Protein AF-A0A7W1TCW6-F1 (afdb_monomer_lite)

pLDDT: mean 85.07, std 11.0, range [53.88, 96.06]

Structure (mmCIF, N/CA/C/O backbone):
data_AF-A0A7W1TCW6-F1
#
_entry.id   AF-A0A7W1TCW6-F1
#
loop_
_atom_site.group_PDB
_atom_site.id
_atom_site.type_symbol
_atom_site.label_atom_id
_atom_site.label_alt_id
_atom_site.label_comp_id
_atom_site.label_asym_id
_atom_site.label_entity_id
_atom_site.label_seq_id
_atom_site.pdbx_PDB_ins_code
_atom_site.Cartn_x
_atom_site.Cartn_y
_atom_site.Cartn_z
_atom_site.occupancy
_atom_site.B_iso_or_equiv
_atom_site.auth_seq_id
_atom_site.auth_comp_id
_atom_site.auth_asym_id
_atom_site.auth_atom_id
_atom_site.pdbx_PDB_model_num
ATOM 1 N N . GLU A 1 1 ? -2.353 -19.122 3.021 1.00 65.94 1 GLU A N 1
ATOM 2 C CA . GLU A 1 1 ? -1.438 -18.056 3.470 1.00 65.94 1 GLU A CA 1
ATOM 3 C C . GLU A 1 1 ? -1.265 -17.047 2.342 1.00 65.94 1 GLU A C 1
ATOM 5 O O . GLU A 1 1 ? -1.315 -17.452 1.185 1.00 65.94 1 GLU A O 1
ATOM 10 N N . SER A 1 2 ? -1.123 -15.761 2.660 1.00 76.12 2 SER A N 1
ATOM 11 C CA . SER A 1 2 ? -1.055 -14.649 1.692 1.00 76.12 2 SER A CA 1
ATOM 12 C C . SER A 1 2 ? 0.275 -14.556 0.922 1.00 76.12 2 SER A C 1
ATOM 14 O O . SER A 1 2 ? 0.346 -13.883 -0.102 1.00 76.12 2 SER A O 1
ATOM 16 N N . GLY A 1 3 ? 1.345 -15.204 1.405 1.00 85.44 3 GLY A N 1
ATOM 17 C CA . GLY A 1 3 ? 2.707 -15.076 0.855 1.00 85.44 3 GLY A CA 1
ATOM 18 C C . GLY A 1 3 ? 3.413 -13.755 1.205 1.00 85.44 3 GLY A C 1
ATOM 19 O O . GLY A 1 3 ? 4.548 -13.525 0.779 1.00 85.44 3 GLY A O 1
ATOM 20 N N . LEU A 1 4 ? 2.751 -12.909 1.990 1.00 89.56 4 LEU A N 1
ATOM 21 C CA . LEU A 1 4 ? 3.235 -11.624 2.472 1.00 89.56 4 LEU A CA 1
ATOM 22 C C . LEU A 1 4 ? 3.775 -11.756 3.912 1.00 89.56 4 LEU A C 1
ATOM 24 O O . LEU A 1 4 ? 3.482 -12.705 4.647 1.00 89.56 4 LEU A O 1
ATOM 28 N N . GLU A 1 5 ? 4.585 -10.794 4.320 1.00 90.69 5 GLU A N 1
ATOM 29 C CA . GLU A 1 5 ? 4.943 -10.518 5.708 1.00 90.69 5 GLU A CA 1
ATOM 30 C C . GLU A 1 5 ? 4.643 -9.055 6.018 1.00 90.69 5 GLU A C 1
ATOM 32 O O . GLU A 1 5 ? 4.761 -8.209 5.136 1.00 90.69 5 GLU A O 1
ATOM 37 N N . GLY A 1 6 ? 4.197 -8.775 7.241 1.00 88.50 6 GLY A N 1
ATOM 38 C CA . GLY A 1 6 ? 3.844 -7.430 7.668 1.00 88.50 6 GLY A CA 1
ATOM 39 C C . GLY A 1 6 ? 4.863 -6.859 8.647 1.00 88.50 6 GLY A C 1
ATOM 40 O O . GLY A 1 6 ? 5.386 -7.577 9.503 1.00 88.50 6 GLY A O 1
ATOM 41 N N . HIS A 1 7 ? 5.093 -5.557 8.557 1.00 87.00 7 HIS A N 1
ATOM 42 C CA . HIS A 1 7 ? 5.941 -4.780 9.451 1.00 87.00 7 HIS A CA 1
ATOM 43 C C . HIS A 1 7 ? 5.200 -3.525 9.873 1.00 87.00 7 HIS A C 1
ATOM 45 O O . HIS A 1 7 ? 4.423 -2.966 9.109 1.00 87.00 7 HIS A O 1
ATOM 51 N N . GLY A 1 8 ? 5.460 -3.031 11.066 1.00 79.75 8 GLY A N 1
ATOM 52 C CA . GLY A 1 8 ? 5.124 -1.660 11.385 1.00 79.75 8 GLY A CA 1
ATOM 53 C C . GLY A 1 8 ? 6.234 -1.000 12.163 1.00 79.75 8 GLY A C 1
ATOM 54 O O . GLY A 1 8 ? 7.353 -1.502 12.239 1.00 79.75 8 GLY A O 1
ATOM 55 N N . TYR A 1 9 ? 5.912 0.156 12.729 1.00 74.69 9 TYR A N 1
ATOM 56 C CA . TYR A 1 9 ? 6.916 1.028 13.325 1.00 74.69 9 TYR A CA 1
ATOM 57 C C . TYR A 1 9 ? 7.766 0.369 14.424 1.00 74.69 9 TYR A C 1
ATOM 59 O O . TYR A 1 9 ? 8.945 0.698 14.549 1.00 74.69 9 TYR A O 1
ATOM 67 N N . HIS A 1 10 ? 7.190 -0.552 15.202 1.00 68.12 10 HIS A N 1
ATOM 68 C CA . HIS A 1 10 ? 7.895 -1.204 16.304 1.00 68.12 10 HIS A CA 1
ATOM 69 C C . HIS A 1 10 ? 8.340 -2.634 15.997 1.00 68.12 10 HIS A C 1
ATOM 71 O O . HIS A 1 10 ? 9.452 -2.985 16.372 1.00 68.12 10 HIS A O 1
ATOM 77 N N . ASP A 1 11 ? 7.523 -3.434 15.307 1.00 75.56 11 ASP A N 1
ATOM 78 C CA . ASP A 1 11 ? 7.759 -4.871 15.142 1.00 75.56 11 ASP A CA 1
ATOM 79 C C . ASP A 1 11 ? 7.057 -5.435 13.893 1.00 75.56 11 ASP A C 1
ATOM 81 O O . ASP A 1 11 ? 6.443 -4.715 13.103 1.00 75.56 11 ASP A O 1
ATOM 85 N N . LYS A 1 12 ? 7.151 -6.757 13.697 1.00 80.31 12 LYS A N 1
ATOM 86 C CA . LYS A 1 12 ? 6.344 -7.475 12.702 1.00 80.31 12 LYS A CA 1
ATOM 87 C C . LYS A 1 12 ? 4.857 -7.369 13.036 1.00 80.31 12 LYS A C 1
ATOM 89 O O . LYS A 1 12 ? 4.457 -7.574 14.180 1.00 80.31 12 LYS A O 1
ATOM 94 N N . LEU A 1 13 ? 4.035 -7.145 12.016 1.00 77.94 13 LEU A N 1
ATOM 95 C CA . LEU A 1 13 ? 2.586 -7.143 12.174 1.00 77.94 13 LEU A CA 1
ATOM 96 C C . LEU A 1 13 ? 2.070 -8.575 12.339 1.00 77.94 13 LEU A C 1
ATOM 98 O O . LEU A 1 13 ? 2.351 -9.424 11.488 1.00 77.94 13 LEU A O 1
ATOM 102 N N . PRO A 1 14 ? 1.291 -8.854 13.396 1.00 64.19 14 PRO A N 1
ATOM 103 C CA . PRO A 1 14 ? 0.768 -10.192 13.643 1.00 64.19 14 PRO A CA 1
ATOM 104 C C . PRO A 1 14 ? -0.433 -10.551 12.753 1.00 64.19 14 PRO A C 1
ATOM 106 O O . PRO A 1 14 ? -0.712 -11.732 12.580 1.00 64.19 14 PRO A O 1
ATOM 109 N N . GLY A 1 15 ? -1.152 -9.562 12.210 1.00 65.19 15 GLY A N 1
ATOM 110 C CA . GLY A 1 15 ? -2.439 -9.751 11.533 1.00 65.19 15 GLY A CA 1
ATOM 111 C C . GLY A 1 15 ? -2.349 -9.605 10.022 1.00 65.19 15 GLY A C 1
ATOM 112 O O . GLY A 1 15 ? -2.840 -8.615 9.484 1.00 65.19 15 GLY A O 1
ATOM 113 N N . LEU A 1 16 ? -1.712 -10.566 9.348 1.00 83.50 16 LEU A N 1
ATOM 114 C CA . LEU A 1 16 ? -1.655 -10.574 7.890 1.00 83.50 16 LEU A CA 1
ATOM 115 C C . LEU A 1 16 ? -2.152 -11.895 7.316 1.00 83.50 16 LEU A C 1
ATOM 117 O O . LEU A 1 16 ? -1.394 -12.846 7.127 1.00 83.50 16 LEU A O 1
ATOM 121 N N . ASP A 1 17 ? -3.443 -11.916 7.005 1.00 86.56 17 ASP A N 1
ATOM 122 C CA . ASP A 1 17 ? -4.166 -13.109 6.588 1.00 86.56 17 ASP A CA 1
ATOM 123 C C . ASP A 1 17 ? -5.122 -12.825 5.433 1.00 86.56 17 ASP A C 1
ATOM 125 O O . ASP A 1 17 ? -5.430 -11.687 5.096 1.00 86.56 17 ASP A O 1
ATOM 129 N N . LEU A 1 18 ? -5.587 -13.899 4.796 1.00 88.00 18 LEU A N 1
ATOM 130 C CA . LEU A 1 18 ? -6.675 -13.821 3.828 1.00 88.00 18 LEU A CA 1
ATOM 131 C C . LEU A 1 18 ? -7.999 -14.089 4.547 1.00 88.00 18 LEU A C 1
ATOM 133 O O . LEU A 1 18 ? -8.255 -15.226 4.957 1.00 88.00 18 LEU A O 1
ATOM 137 N N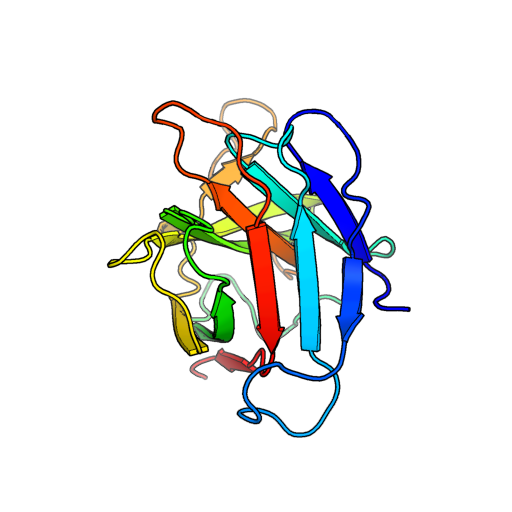 . VAL A 1 19 ? -8.836 -13.062 4.666 1.00 89.94 19 VAL A N 1
ATOM 138 C CA . VAL A 1 19 ? -10.115 -13.085 5.393 1.00 89.94 19 VAL A CA 1
ATOM 139 C C . VAL A 1 19 ? -11.299 -12.974 4.442 1.00 89.94 19 VAL A C 1
ATOM 141 O O . VAL A 1 19 ? -11.148 -12.587 3.288 1.00 89.94 19 VAL A O 1
ATOM 144 N N . VAL A 1 20 ? -12.501 -13.311 4.911 1.00 89.06 20 VAL A N 1
ATOM 145 C CA . VAL A 1 20 ? -13.727 -12.988 4.167 1.00 89.06 20 VAL A CA 1
ATOM 146 C C . VAL A 1 20 ? -13.920 -11.475 4.198 1.00 89.06 20 VAL A C 1
ATOM 148 O O . VAL A 1 20 ? -13.853 -10.874 5.270 1.00 89.06 20 VAL A O 1
ATOM 151 N N . ALA A 1 21 ? -14.159 -10.876 3.033 1.00 88.12 21 ALA A N 1
ATOM 152 C CA . ALA A 1 21 ? -14.373 -9.443 2.902 1.00 88.12 21 ALA A CA 1
ATOM 153 C C . ALA A 1 21 ? -15.508 -8.959 3.837 1.00 88.12 21 ALA A C 1
ATOM 155 O O . ALA A 1 21 ? -16.618 -9.506 3.791 1.00 88.12 21 ALA A O 1
ATOM 156 N N . PRO A 1 22 ? -15.262 -7.956 4.701 1.00 86.50 22 PRO A N 1
ATOM 157 C CA . PRO A 1 22 ? -16.278 -7.440 5.612 1.00 86.50 22 PRO A CA 1
ATOM 158 C C . PRO A 1 22 ? -17.421 -6.749 4.863 1.00 86.50 22 PRO A C 1
ATOM 160 O O . PRO A 1 22 ? -17.268 -6.279 3.736 1.00 86.50 22 PRO A O 1
ATOM 163 N N . ASP A 1 23 ? -18.581 -6.656 5.517 1.00 82.88 23 ASP A N 1
ATOM 164 C CA . ASP A 1 23 ? -19.753 -5.910 5.037 1.00 82.88 23 ASP A CA 1
ATOM 165 C C . ASP A 1 23 ? -20.239 -6.321 3.618 1.00 82.88 23 ASP A C 1
ATOM 167 O O . ASP A 1 23 ? -20.889 -5.541 2.926 1.00 82.88 23 ASP A O 1
ATOM 171 N N . ALA A 1 24 ? -19.957 -7.568 3.206 1.00 69.50 24 ALA A N 1
ATOM 172 C CA . ALA A 1 24 ? -20.467 -8.246 2.004 1.00 69.50 24 ALA A CA 1
ATOM 173 C C . ALA A 1 24 ? -20.153 -7.591 0.638 1.00 69.50 24 ALA A C 1
ATOM 175 O O . ALA A 1 24 ? -20.834 -7.891 -0.342 1.00 69.50 24 ALA A O 1
ATOM 176 N N . ALA A 1 25 ? -19.138 -6.724 0.545 1.00 62.94 25 ALA A N 1
ATOM 177 C CA . ALA A 1 25 ? -18.851 -6.000 -0.700 1.00 62.94 25 ALA A CA 1
ATOM 178 C C . ALA A 1 25 ? -18.058 -6.798 -1.748 1.00 62.94 25 ALA A C 1
ATOM 180 O O . ALA A 1 25 ? -18.152 -6.471 -2.926 1.00 62.94 25 ALA A O 1
ATOM 181 N N . ALA A 1 26 ? -17.332 -7.850 -1.353 1.00 61.56 26 ALA A N 1
ATOM 182 C CA . ALA A 1 26 ? -16.544 -8.659 -2.281 1.00 61.56 26 ALA A CA 1
ATOM 183 C C . ALA A 1 26 ? -16.809 -10.160 -2.100 1.00 61.56 26 ALA A C 1
ATOM 185 O O . ALA A 1 26 ? -16.970 -10.669 -0.985 1.00 61.56 26 ALA A O 1
ATOM 186 N N . SER A 1 27 ? -16.880 -10.886 -3.217 1.00 61.81 27 SER A N 1
ATOM 187 C CA . SER A 1 27 ? -16.971 -12.345 -3.221 1.00 61.81 27 SER A CA 1
ATOM 188 C C . SER A 1 27 ? -15.566 -12.937 -3.234 1.00 61.81 27 SER A C 1
ATOM 190 O O . SER A 1 27 ? -14.914 -12.947 -4.273 1.00 61.81 27 SER A O 1
ATOM 192 N N . GLY A 1 28 ? -15.097 -13.469 -2.108 1.00 76.44 28 GLY A N 1
ATOM 193 C CA . GLY A 1 28 ? -13.792 -14.123 -2.064 1.00 76.44 28 GLY A CA 1
ATOM 194 C C . GLY A 1 28 ? -13.060 -13.924 -0.750 1.00 76.44 28 GLY A C 1
ATOM 195 O O . GLY A 1 28 ? -13.674 -13.850 0.318 1.00 76.44 28 GLY A O 1
ATOM 196 N N . LYS A 1 29 ? -11.729 -13.905 -0.845 1.00 86.44 29 LYS A N 1
ATOM 197 C CA . LYS A 1 29 ? -10.849 -13.597 0.276 1.00 86.44 29 LYS A CA 1
ATOM 198 C C . LYS A 1 29 ? -10.094 -12.311 -0.013 1.00 86.44 29 LYS A C 1
ATOM 200 O O . LYS A 1 29 ? -9.433 -12.234 -1.041 1.00 86.44 29 LYS A O 1
ATOM 205 N N . ALA A 1 30 ? -10.124 -11.399 0.941 1.00 91.12 30 ALA A N 1
ATOM 206 C CA . ALA A 1 30 ? -9.401 -10.144 0.913 1.00 91.12 30 ALA A CA 1
ATOM 207 C C . ALA A 1 30 ? -8.195 -10.208 1.858 1.00 91.12 30 ALA A C 1
ATOM 209 O O . ALA A 1 30 ? -8.157 -11.017 2.791 1.00 91.12 30 ALA A O 1
ATOM 210 N N . LEU A 1 31 ? -7.200 -9.362 1.614 1.00 92.44 31 LEU A N 1
ATOM 211 C CA . LEU A 1 31 ? -6.038 -9.237 2.481 1.00 92.44 31 LEU A CA 1
ATOM 212 C C . LEU A 1 31 ? -6.410 -8.424 3.721 1.00 92.44 31 LEU A C 1
ATOM 214 O O . LEU A 1 31 ? -6.666 -7.231 3.600 1.00 92.44 31 LEU A O 1
ATOM 218 N N . ASP A 1 32 ? -6.400 -9.050 4.895 1.00 91.44 32 ASP A N 1
ATOM 219 C CA . ASP A 1 32 ? -6.446 -8.348 6.175 1.00 91.44 32 ASP A CA 1
ATOM 220 C C . ASP A 1 32 ? -5.064 -7.801 6.514 1.00 91.44 32 ASP A C 1
ATOM 222 O O . ASP A 1 32 ? -4.049 -8.499 6.434 1.00 91.44 32 ASP A O 1
ATOM 226 N N . PHE A 1 33 ? -5.060 -6.531 6.873 1.00 87.69 33 PHE A N 1
ATOM 227 C CA . PHE A 1 33 ? -3.900 -5.737 7.183 1.00 87.69 33 PHE A CA 1
ATOM 228 C C . PHE A 1 33 ? -4.149 -4.961 8.483 1.00 87.69 33 PHE A C 1
ATOM 230 O O . PHE A 1 33 ? -4.180 -3.730 8.518 1.00 87.69 33 PHE A O 1
ATOM 237 N N . SER A 1 34 ? -4.395 -5.720 9.554 1.00 89.06 34 SER A N 1
ATOM 238 C CA . SER A 1 34 ? -4.748 -5.224 10.887 1.00 89.06 34 SER A CA 1
ATOM 239 C C . SER A 1 34 ? -3.536 -5.059 11.800 1.00 89.06 34 SER A C 1
ATOM 241 O O . SER A 1 34 ? -2.550 -5.795 11.711 1.00 89.06 34 SER A O 1
ATOM 243 N N . TRP A 1 35 ? -3.624 -4.109 12.732 1.00 88.44 35 TRP A N 1
ATOM 244 C CA . TRP A 1 35 ? -2.546 -3.784 13.664 1.00 88.44 35 TRP A CA 1
ATOM 245 C C . TRP A 1 35 ? -3.041 -3.607 15.106 1.00 88.44 35 TRP A C 1
ATOM 247 O O . TRP A 1 35 ? -4.166 -3.145 15.333 1.00 88.44 35 TRP A O 1
ATOM 257 N N . PRO A 1 36 ? -2.208 -3.955 16.105 1.00 85.00 36 PRO A N 1
ATOM 258 C CA . PRO A 1 36 ? -2.510 -3.705 17.505 1.00 85.00 36 PRO A CA 1
ATOM 259 C C . PRO A 1 36 ? -2.327 -2.234 17.898 1.00 85.00 36 PRO A C 1
ATOM 261 O O . PRO A 1 36 ? -1.734 -1.425 17.188 1.00 85.00 36 PRO A O 1
ATOM 264 N N . ALA A 1 37 ? -2.842 -1.888 19.079 1.00 82.69 37 ALA A N 1
ATOM 265 C CA . ALA A 1 37 ? -2.857 -0.525 19.603 1.00 82.69 37 ALA A CA 1
ATOM 266 C C . ALA A 1 37 ? -1.497 0.006 20.071 1.00 82.69 37 ALA A C 1
ATOM 268 O O . ALA A 1 37 ? -1.467 1.034 20.729 1.00 82.69 37 ALA A O 1
ATOM 269 N N . ASP A 1 38 ? -0.393 -0.673 19.802 1.00 76.62 38 ASP A N 1
ATOM 270 C CA . ASP A 1 38 ? 0.978 -0.210 20.031 1.00 76.62 38 ASP A CA 1
ATOM 271 C C . ASP A 1 38 ? 1.661 0.234 18.727 1.00 76.62 38 ASP A C 1
ATOM 273 O O . ASP A 1 38 ? 2.680 0.915 18.769 1.00 76.62 38 ASP A O 1
ATOM 277 N N . HIS A 1 39 ? 1.071 -0.053 17.566 1.00 72.69 39 HIS A N 1
ATOM 278 C CA . HIS A 1 39 ? 1.561 0.414 16.278 1.00 72.69 39 HIS A CA 1
ATOM 279 C C . HIS A 1 39 ? 1.074 1.846 16.012 1.00 72.69 39 HIS A C 1
ATOM 281 O O . HIS A 1 39 ? -0.124 2.124 15.958 1.00 72.69 39 HIS A O 1
ATOM 287 N N . SER A 1 40 ? 2.018 2.779 15.864 1.00 69.88 40 SER A N 1
ATOM 288 C CA . SER A 1 40 ? 1.764 4.163 15.437 1.00 69.88 40 SER A CA 1
ATOM 289 C C . SER A 1 40 ? 2.583 4.489 14.202 1.00 69.88 40 SER A C 1
ATOM 291 O O . SER A 1 40 ? 3.569 3.825 13.908 1.00 69.88 40 SER A O 1
ATOM 293 N N . VAL A 1 41 ? 2.202 5.554 13.500 1.00 83.81 41 VAL A N 1
ATOM 294 C CA . VAL A 1 41 ? 2.922 6.130 12.356 1.00 83.81 41 VAL A CA 1
ATOM 295 C C . VAL A 1 41 ? 2.742 5.359 11.053 1.00 83.81 41 VAL A C 1
ATOM 297 O O . VAL A 1 41 ? 2.248 5.941 10.091 1.00 83.81 41 VAL A O 1
ATOM 300 N N . TRP A 1 42 ? 3.125 4.085 10.977 1.00 88.31 42 TRP A N 1
ATOM 301 C CA . TRP A 1 42 ? 3.009 3.330 9.730 1.00 88.31 42 TRP A CA 1
ATOM 302 C C . TRP A 1 42 ? 2.929 1.819 9.930 1.00 88.31 42 TRP A C 1
ATOM 304 O O . TRP A 1 42 ? 3.405 1.262 10.922 1.00 88.31 42 TRP A O 1
ATOM 314 N N . ILE A 1 43 ? 2.342 1.185 8.921 1.00 90.50 43 ILE A N 1
ATOM 315 C CA . ILE A 1 43 ? 2.293 -0.257 8.715 1.00 90.50 43 ILE A CA 1
ATOM 316 C C . ILE A 1 43 ? 2.608 -0.554 7.247 1.00 90.50 43 ILE A C 1
ATOM 318 O O . ILE A 1 43 ? 2.196 0.188 6.356 1.00 90.50 43 ILE A O 1
ATOM 322 N N . ASP A 1 44 ? 3.336 -1.628 6.973 1.00 92.50 44 ASP A N 1
ATOM 323 C CA . ASP A 1 44 ? 3.514 -2.164 5.627 1.00 92.50 44 ASP A CA 1
ATOM 324 C C . ASP A 1 44 ? 3.425 -3.684 5.559 1.00 92.50 44 ASP A C 1
ATOM 326 O O . ASP A 1 44 ? 3.451 -4.390 6.566 1.00 92.50 44 ASP A O 1
ATOM 330 N N . CYS A 1 45 ? 3.271 -4.179 4.338 1.00 92.94 45 CYS A N 1
ATOM 331 C CA . CYS A 1 45 ? 3.510 -5.569 4.037 1.00 92.94 45 CYS A CA 1
ATOM 332 C C . CYS A 1 45 ? 4.235 -5.743 2.716 1.00 92.94 45 CYS A C 1
ATOM 334 O O . CYS A 1 45 ? 4.082 -4.949 1.784 1.00 92.94 45 CYS A O 1
ATOM 336 N N . SER A 1 46 ? 5.002 -6.823 2.631 1.00 92.94 46 SER A N 1
ATOM 337 C CA . SER A 1 46 ? 5.797 -7.165 1.462 1.00 92.94 46 SER A CA 1
ATOM 338 C C . SER A 1 46 ? 5.784 -8.654 1.171 1.00 92.94 46 SER A C 1
ATOM 340 O O . SER A 1 46 ? 5.659 -9.479 2.074 1.00 92.94 46 SER A O 1
ATOM 342 N N . TYR A 1 47 ? 5.927 -9.026 -0.099 1.00 92.25 47 TYR A N 1
ATOM 343 C CA . TYR A 1 47 ? 6.051 -10.435 -0.467 1.00 92.25 47 TYR A CA 1
ATOM 344 C C . TYR A 1 47 ? 7.383 -10.990 0.030 1.00 92.25 47 TYR A C 1
ATOM 346 O O . TYR A 1 47 ? 8.437 -10.436 -0.269 1.00 92.25 47 TYR A O 1
ATOM 354 N N . ARG A 1 48 ? 7.342 -12.140 0.717 1.00 90.38 48 ARG A N 1
ATOM 355 C CA . ARG A 1 48 ? 8.558 -12.825 1.204 1.00 90.38 48 ARG A CA 1
ATOM 356 C C . ARG A 1 48 ? 9.462 -13.294 0.066 1.00 90.38 48 ARG A C 1
ATOM 358 O O . ARG A 1 48 ? 10.664 -13.463 0.234 1.00 90.38 48 ARG A O 1
ATOM 365 N N . VAL A 1 49 ? 8.858 -13.552 -1.092 1.00 90.88 49 VAL A N 1
ATOM 366 C CA . VAL A 1 49 ? 9.543 -13.941 -2.322 1.00 90.88 49 VAL A CA 1
ATOM 367 C C . VAL A 1 49 ? 9.267 -12.875 -3.364 1.00 90.88 49 VAL A C 1
ATOM 369 O O . VAL A 1 49 ? 8.107 -12.552 -3.629 1.00 90.88 49 VAL A O 1
ATOM 372 N N . ARG A 1 50 ? 10.333 -12.353 -3.980 1.00 89.81 50 ARG A N 1
ATOM 373 C CA . ARG A 1 50 ? 10.228 -11.356 -5.047 1.00 89.81 50 ARG A CA 1
ATOM 374 C C . ARG A 1 50 ? 9.269 -11.853 -6.132 1.00 89.81 50 ARG A C 1
ATOM 376 O O . ARG A 1 50 ? 9.456 -12.933 -6.693 1.00 89.81 50 ARG A O 1
ATOM 383 N N . ARG A 1 51 ? 8.240 -11.056 -6.422 1.00 93.44 51 ARG A N 1
ATOM 384 C CA . ARG A 1 51 ? 7.276 -11.344 -7.488 1.00 93.44 51 ARG A CA 1
ATOM 385 C C . ARG A 1 51 ? 7.946 -11.227 -8.863 1.00 93.44 51 ARG A C 1
ATOM 387 O O . ARG A 1 51 ? 8.904 -10.461 -9.002 1.00 93.44 51 ARG A O 1
ATOM 394 N N . PRO A 1 52 ? 7.446 -11.943 -9.885 1.00 94.56 52 PRO A N 1
ATOM 395 C CA . PRO A 1 52 ? 7.868 -11.710 -11.259 1.00 94.56 52 PRO A CA 1
ATOM 396 C C . PRO A 1 52 ? 7.715 -10.227 -11.637 1.00 94.56 52 PRO A C 1
ATOM 398 O O . PRO A 1 52 ? 6.737 -9.601 -11.211 1.00 94.56 52 PRO A O 1
ATOM 401 N N . PRO A 1 53 ? 8.653 -9.657 -12.411 1.00 94.31 53 PRO A N 1
ATOM 402 C CA . PRO A 1 53 ? 8.502 -8.301 -12.912 1.00 94.31 53 PRO A CA 1
ATOM 403 C C . PRO A 1 53 ? 7.285 -8.165 -13.835 1.00 94.31 53 PRO A C 1
ATOM 405 O O . PRO A 1 53 ? 6.945 -9.090 -14.572 1.00 94.31 53 PRO A O 1
ATOM 408 N N . LEU A 1 54 ? 6.660 -6.994 -13.802 1.00 91.62 54 LEU A N 1
ATOM 409 C CA . LEU A 1 54 ? 5.553 -6.588 -14.661 1.00 91.62 54 LEU A CA 1
ATOM 410 C C . LEU A 1 54 ? 6.152 -5.963 -15.921 1.00 91.62 54 LEU A C 1
ATOM 412 O O . LEU A 1 54 ? 6.650 -4.838 -15.884 1.00 91.62 54 LEU A O 1
ATOM 416 N N . ALA A 1 55 ? 6.170 -6.727 -17.012 1.00 88.69 55 ALA A N 1
ATOM 417 C CA . ALA A 1 55 ? 6.856 -6.351 -18.248 1.00 88.69 55 ALA A CA 1
ATOM 418 C C . ALA A 1 55 ? 6.255 -5.101 -18.911 1.00 88.69 55 ALA A C 1
ATOM 420 O O . ALA A 1 55 ? 6.935 -4.398 -19.652 1.00 88.69 55 ALA A O 1
ATOM 421 N N . GLU A 1 56 ? 4.984 -4.833 -18.637 1.00 87.69 56 GLU A N 1
ATOM 422 C CA . GLU A 1 56 ? 4.213 -3.723 -19.176 1.00 87.69 56 GLU A CA 1
ATOM 423 C C . GLU A 1 56 ? 4.533 -2.388 -18.488 1.00 87.69 56 GLU A C 1
ATOM 425 O O . GLU A 1 56 ? 4.247 -1.329 -19.042 1.00 87.69 56 GLU A O 1
ATOM 430 N N . LEU A 1 57 ? 5.136 -2.417 -17.293 1.00 87.69 57 LEU A N 1
ATOM 431 C CA . LEU A 1 57 ? 5.612 -1.212 -16.622 1.00 87.69 57 LEU A CA 1
ATOM 432 C C . LEU A 1 57 ? 7.009 -0.870 -17.141 1.00 87.69 57 LEU A C 1
ATOM 434 O O . LEU A 1 57 ? 7.988 -1.538 -16.809 1.00 87.69 57 LEU A O 1
ATOM 438 N N . THR A 1 58 ? 7.087 0.194 -17.934 1.00 87.31 58 THR A N 1
ATOM 439 C CA . THR A 1 58 ? 8.323 0.764 -18.485 1.00 87.31 58 THR A CA 1
ATOM 440 C C . THR A 1 58 ? 8.470 2.231 -18.071 1.00 87.31 58 THR A C 1
ATOM 442 O O . THR A 1 58 ? 7.586 2.807 -17.437 1.00 87.31 58 THR A O 1
ATOM 445 N N . ASP A 1 59 ? 9.589 2.851 -18.440 1.00 84.38 59 ASP A N 1
ATOM 446 C CA . ASP A 1 59 ? 9.872 4.277 -18.214 1.00 84.38 59 ASP A CA 1
ATOM 447 C C . ASP A 1 59 ? 8.903 5.236 -18.922 1.00 84.38 59 ASP A C 1
ATOM 449 O O . ASP A 1 59 ? 8.768 6.396 -18.536 1.00 84.38 59 ASP A O 1
ATOM 453 N N . SER A 1 60 ? 8.227 4.734 -19.947 1.00 80.00 60 SER A N 1
ATOM 454 C CA . SER A 1 60 ? 7.293 5.444 -20.815 1.00 80.00 60 SER A CA 1
ATOM 455 C C . SER A 1 60 ? 5.844 5.023 -20.586 1.00 80.00 60 SER A C 1
ATOM 457 O O . SER A 1 60 ? 4.933 5.706 -21.055 1.00 80.00 60 SER A O 1
ATOM 459 N N . ALA A 1 61 ? 5.613 3.930 -19.854 1.00 77.44 61 ALA A N 1
ATOM 460 C CA . ALA A 1 61 ? 4.277 3.474 -19.523 1.00 77.44 61 ALA A CA 1
ATOM 461 C C . ALA A 1 61 ? 3.585 4.483 -18.599 1.00 77.44 61 ALA A C 1
ATOM 463 O O . ALA A 1 61 ? 4.140 4.935 -17.594 1.00 77.44 61 ALA A O 1
ATOM 464 N N . THR A 1 62 ? 2.333 4.796 -18.922 1.00 80.31 62 THR A N 1
ATOM 465 C CA . THR A 1 62 ? 1.423 5.462 -17.991 1.00 80.31 62 THR A CA 1
ATOM 466 C C . THR A 1 62 ? 0.352 4.464 -17.593 1.00 80.31 62 THR A C 1
ATOM 468 O O . THR A 1 62 ? -0.184 3.742 -18.430 1.00 80.31 62 THR A O 1
ATOM 471 N N . GLY A 1 63 ? 0.070 4.374 -16.300 1.00 88.19 63 GLY A N 1
ATOM 472 C CA . GLY A 1 63 ? -0.890 3.409 -15.790 1.00 88.19 63 GLY A CA 1
ATOM 473 C C . GLY A 1 63 ? -1.442 3.815 -14.441 1.00 88.19 63 GLY A C 1
ATOM 474 O O . GLY A 1 63 ? -0.988 4.781 -13.818 1.00 88.19 63 GLY A O 1
ATOM 475 N N . THR A 1 64 ? -2.428 3.063 -13.990 1.00 93.69 64 THR A N 1
ATOM 476 C CA . THR A 1 64 ? -3.033 3.188 -12.676 1.00 93.69 64 THR A CA 1
ATOM 477 C C . THR A 1 64 ? -3.059 1.827 -11.996 1.00 93.69 64 THR A C 1
ATOM 479 O O . THR A 1 64 ? -3.232 0.792 -12.634 1.00 93.69 64 THR A O 1
ATOM 482 N N . ILE A 1 65 ? -2.895 1.822 -10.676 1.00 95.50 65 ILE A N 1
ATOM 483 C CA . ILE A 1 65 ? -3.404 0.722 -9.857 1.00 95.50 65 ILE A CA 1
ATOM 484 C C . ILE A 1 65 ? -4.702 1.180 -9.222 1.00 95.50 65 ILE A C 1
ATOM 486 O O . ILE A 1 65 ? -4.713 2.204 -8.545 1.00 95.50 65 ILE A O 1
ATOM 490 N N . GLY A 1 66 ? -5.774 0.431 -9.433 1.00 96.06 66 GLY A N 1
ATOM 491 C CA . GLY A 1 66 ? -6.977 0.494 -8.615 1.00 96.06 66 GLY A CA 1
ATOM 492 C C . GLY A 1 66 ? -6.931 -0.587 -7.540 1.00 96.06 66 GLY A C 1
ATOM 493 O O . GLY A 1 66 ? -6.405 -1.671 -7.779 1.00 96.06 66 GLY A O 1
ATOM 494 N N . LEU A 1 67 ? -7.468 -0.300 -6.363 1.00 95.50 67 LEU A N 1
ATOM 495 C CA . LEU A 1 67 ? -7.815 -1.316 -5.373 1.00 95.50 67 LEU A CA 1
ATOM 496 C C . LEU A 1 67 ? -9.056 -0.888 -4.610 1.00 95.50 67 LEU A C 1
ATOM 498 O O . LEU A 1 67 ? -9.316 0.312 -4.469 1.00 95.50 67 LEU A O 1
ATOM 502 N N . ASP A 1 68 ? -9.765 -1.863 -4.065 1.00 94.62 68 ASP A N 1
ATOM 503 C CA . ASP A 1 68 ? -10.805 -1.616 -3.084 1.00 94.62 68 ASP A CA 1
ATOM 504 C C . ASP A 1 68 ? -10.234 -1.827 -1.689 1.00 94.62 68 ASP A C 1
ATOM 506 O O . ASP A 1 68 ? -9.559 -2.815 -1.398 1.00 94.62 68 ASP A O 1
ATOM 510 N N . MET A 1 69 ? -10.476 -0.858 -0.809 1.00 93.94 69 MET A N 1
ATOM 511 C CA . MET A 1 69 ? -10.074 -0.954 0.585 1.00 93.94 69 MET A CA 1
ATOM 512 C C . MET A 1 69 ? -11.252 -0.739 1.516 1.00 93.94 69 MET A C 1
ATOM 514 O O . MET A 1 69 ? -12.052 0.179 1.333 1.00 93.94 69 MET A O 1
ATOM 518 N N . TRP A 1 70 ? -11.311 -1.536 2.569 1.00 94.00 70 TRP A N 1
ATOM 519 C CA . TRP A 1 70 ? -12.169 -1.297 3.716 1.00 94.00 70 TRP A CA 1
ATOM 520 C C . TRP A 1 70 ? -11.325 -0.845 4.896 1.00 94.00 70 TRP A C 1
ATOM 522 O O . TRP A 1 70 ? -10.203 -1.307 5.094 1.00 94.00 70 TRP A O 1
ATOM 532 N N . SER A 1 71 ? -11.866 0.056 5.704 1.00 92.81 71 SER A N 1
ATOM 533 C CA . SER A 1 71 ? -11.262 0.435 6.981 1.00 92.81 71 SER A CA 1
ATOM 534 C C . SER A 1 71 ? -12.271 0.264 8.103 1.00 92.81 71 SER A C 1
ATOM 536 O O . SER A 1 71 ? -13.457 0.556 7.922 1.00 92.81 71 SER A O 1
ATOM 538 N N . ALA A 1 72 ? -11.795 -0.185 9.262 1.00 90.88 72 ALA A N 1
ATOM 539 C CA . ALA A 1 72 ? -12.584 -0.163 10.484 1.00 90.88 72 ALA A CA 1
ATOM 540 C C . ALA A 1 72 ? -12.823 1.277 10.959 1.00 90.88 72 ALA A C 1
ATOM 542 O O . ALA A 1 72 ? -12.113 2.212 10.581 1.00 90.88 72 ALA A O 1
ATOM 543 N N . ASP A 1 73 ? -13.834 1.443 11.809 1.00 85.56 73 ASP A N 1
ATOM 544 C CA . ASP A 1 73 ? -14.111 2.729 12.444 1.00 85.56 73 ASP A CA 1
ATOM 545 C C . ASP A 1 73 ? -12.932 3.164 13.326 1.00 85.56 73 ASP A C 1
ATOM 547 O O . ASP A 1 73 ? -12.407 2.365 14.105 1.00 85.56 73 ASP A O 1
ATOM 551 N N . GLY A 1 74 ? -12.494 4.416 13.180 1.00 82.94 74 GLY A N 1
ATOM 552 C CA . GLY A 1 74 ? -11.388 4.974 13.964 1.00 82.94 74 GLY A CA 1
ATOM 553 C C . GLY A 1 74 ? -9.998 4.410 13.642 1.00 82.94 74 GLY A C 1
ATOM 554 O O . GLY A 1 74 ? -9.081 4.592 14.440 1.00 82.94 74 GLY A O 1
ATOM 555 N N . ALA A 1 75 ? -9.819 3.743 12.493 1.00 86.62 75 ALA A N 1
ATOM 556 C CA . ALA A 1 75 ? -8.507 3.281 12.026 1.00 86.62 75 ALA A CA 1
ATOM 557 C C . ALA A 1 75 ? -7.554 4.436 11.633 1.00 86.62 75 ALA A C 1
ATOM 559 O O . ALA A 1 75 ? -6.367 4.201 11.440 1.00 86.62 75 ALA A O 1
ATOM 560 N N . ASP A 1 76 ? -8.068 5.667 11.498 1.00 88.62 76 ASP A N 1
ATOM 561 C CA . ASP A 1 76 ? -7.316 6.916 11.292 1.00 88.62 76 ASP A CA 1
ATOM 562 C C . ASP A 1 76 ? -6.161 6.817 10.271 1.00 88.62 76 ASP A C 1
ATOM 564 O O . ASP A 1 76 ? -5.073 7.359 10.459 1.00 88.62 76 ASP A O 1
ATOM 568 N N . VAL A 1 77 ? -6.400 6.113 9.159 1.00 91.06 77 VAL A N 1
ATOM 569 C CA . VAL A 1 77 ? -5.432 5.965 8.063 1.00 91.06 77 VAL A CA 1
ATOM 570 C C . VAL A 1 77 ? -5.397 7.248 7.233 1.00 91.06 77 VAL A C 1
ATOM 572 O O . VAL A 1 77 ? -6.401 7.636 6.638 1.00 91.06 77 VAL A O 1
ATOM 575 N N . GLU A 1 78 ? -4.238 7.901 7.174 1.00 92.00 78 GLU A N 1
ATOM 576 C CA . GLU A 1 78 ? -4.045 9.159 6.440 1.00 92.00 78 GLU A CA 1
ATOM 577 C C . GLU A 1 78 ? -3.628 8.923 4.991 1.00 92.00 78 GLU A C 1
ATOM 579 O O . GLU A 1 78 ? -4.046 9.646 4.089 1.00 92.00 78 GLU A O 1
ATOM 584 N N . HIS A 1 79 ? -2.777 7.922 4.762 1.00 92.62 79 HIS A N 1
ATOM 585 C CA . HIS A 1 79 ? -2.290 7.572 3.433 1.00 92.62 79 HIS A CA 1
ATOM 586 C C . HIS A 1 79 ? -2.277 6.065 3.267 1.00 92.62 79 HIS A C 1
ATOM 588 O O . HIS A 1 79 ? -1.953 5.338 4.201 1.00 92.62 79 HIS A O 1
ATOM 594 N N . VAL A 1 80 ? -2.515 5.620 2.043 1.00 95.12 80 VAL A N 1
ATOM 595 C CA . VAL A 1 80 ? -2.212 4.262 1.592 1.00 95.12 80 VAL A CA 1
ATOM 596 C C . VAL A 1 80 ? -1.201 4.328 0.462 1.00 95.12 80 VAL A C 1
ATOM 598 O O . VAL A 1 80 ? -1.072 5.359 -0.201 1.00 95.12 80 VAL A O 1
ATOM 601 N N . ALA A 1 81 ? -0.450 3.257 0.253 1.00 95.88 81 ALA A N 1
ATOM 602 C CA . ALA A 1 81 ? 0.542 3.185 -0.800 1.00 95.88 81 ALA A CA 1
ATOM 603 C C . ALA A 1 81 ? 0.641 1.786 -1.399 1.00 95.88 81 ALA A C 1
ATOM 605 O O . ALA A 1 81 ? 0.506 0.780 -0.701 1.00 95.88 81 ALA A O 1
ATOM 606 N N . VAL A 1 82 ? 0.959 1.752 -2.688 1.00 96.06 82 VAL A N 1
ATOM 607 C CA . VAL A 1 82 ? 1.415 0.552 -3.395 1.00 96.06 82 VAL A CA 1
ATOM 608 C C . VAL A 1 82 ? 2.923 0.630 -3.575 1.00 96.06 82 VAL A C 1
ATOM 610 O O . VAL A 1 82 ? 3.461 1.700 -3.873 1.00 96.06 82 VAL A O 1
ATOM 613 N N . ARG A 1 83 ? 3.615 -0.491 -3.373 1.00 95.06 83 ARG A N 1
ATOM 614 C CA . ARG A 1 83 ? 5.077 -0.567 -3.411 1.00 95.06 83 ARG A CA 1
ATOM 615 C C . ARG A 1 83 ? 5.561 -1.469 -4.529 1.00 95.06 83 ARG A C 1
ATOM 617 O O . ARG A 1 83 ? 5.005 -2.542 -4.762 1.00 95.06 83 ARG A O 1
ATOM 624 N N . PHE A 1 84 ? 6.660 -1.065 -5.153 1.00 93.88 84 PHE A N 1
ATOM 625 C CA . PHE A 1 84 ? 7.352 -1.828 -6.181 1.00 93.88 84 PHE A CA 1
ATOM 626 C C . PHE A 1 84 ? 8.844 -1.887 -5.901 1.00 93.88 84 PHE A C 1
ATOM 628 O O . PHE A 1 84 ? 9.435 -0.937 -5.398 1.00 93.88 84 PHE A O 1
ATOM 635 N N . CYS A 1 85 ? 9.439 -3.013 -6.266 1.00 93.31 85 CYS A N 1
ATOM 636 C CA . CYS A 1 85 ? 10.868 -3.241 -6.261 1.00 93.31 85 CYS A CA 1
ATOM 637 C C . CYS A 1 85 ? 11.383 -3.113 -7.693 1.00 93.31 85 CYS A C 1
ATOM 639 O O . CYS A 1 85 ? 10.882 -3.785 -8.600 1.00 93.31 85 CYS A O 1
ATOM 641 N N . ASP A 1 86 ? 12.360 -2.246 -7.896 1.00 92.31 86 ASP A N 1
ATOM 642 C CA . ASP A 1 86 ? 12.968 -2.009 -9.197 1.00 92.31 86 ASP A CA 1
ATOM 643 C C . ASP A 1 86 ? 14.014 -3.091 -9.546 1.00 92.31 86 ASP A C 1
ATOM 645 O O . ASP A 1 86 ? 14.255 -4.032 -8.779 1.00 92.31 86 ASP A O 1
ATOM 649 N N . ALA A 1 87 ? 14.614 -3.020 -10.734 1.00 91.81 87 ALA A N 1
ATOM 650 C CA . ALA A 1 87 ? 15.580 -4.019 -11.195 1.00 91.81 87 ALA A CA 1
ATOM 651 C C . ALA A 1 87 ? 16.817 -4.133 -10.281 1.00 91.81 87 ALA A C 1
ATOM 653 O O . ALA A 1 87 ? 17.320 -5.243 -10.091 1.00 91.81 87 ALA A O 1
ATOM 654 N N . ASP A 1 88 ? 17.226 -3.029 -9.649 1.00 90.19 88 ASP A N 1
ATOM 655 C CA . ASP A 1 88 ? 18.383 -2.947 -8.748 1.00 90.19 88 ASP A CA 1
ATOM 656 C C . ASP A 1 88 ? 18.028 -3.315 -7.294 1.00 90.19 88 ASP A C 1
ATOM 658 O O . ASP A 1 88 ? 18.902 -3.391 -6.430 1.00 90.19 88 ASP A O 1
ATOM 662 N N . GLY A 1 89 ? 16.751 -3.585 -7.009 1.00 88.88 89 GLY A N 1
ATOM 663 C CA . GLY A 1 89 ? 16.271 -3.963 -5.682 1.00 88.88 89 GLY A CA 1
ATOM 664 C C . GLY A 1 89 ? 15.766 -2.793 -4.834 1.00 88.88 89 GLY A C 1
ATOM 665 O O . GLY A 1 89 ? 15.383 -3.003 -3.682 1.00 88.88 89 GLY A O 1
ATOM 666 N N . LYS A 1 90 ? 15.733 -1.569 -5.370 1.00 88.94 90 LYS A N 1
ATOM 667 C CA . LYS A 1 90 ? 15.254 -0.381 -4.659 1.00 88.94 90 LYS A CA 1
ATOM 668 C C . LYS A 1 90 ? 13.728 -0.378 -4.581 1.00 88.94 90 LYS A C 1
ATOM 670 O O . LYS A 1 90 ? 13.042 -0.706 -5.550 1.00 88.94 90 LYS A O 1
ATOM 675 N N . ILE A 1 91 ? 13.194 0.007 -3.419 1.00 91.19 91 ILE A N 1
ATOM 676 C CA . ILE A 1 91 ? 11.750 0.074 -3.181 1.00 91.19 91 ILE A CA 1
ATOM 677 C C . ILE A 1 91 ? 11.237 1.494 -3.422 1.00 91.19 91 ILE A C 1
ATOM 679 O O . ILE A 1 91 ? 11.693 2.454 -2.797 1.00 91.19 91 ILE A O 1
ATOM 683 N N . PHE A 1 92 ? 10.251 1.595 -4.305 1.00 91.69 92 PHE A N 1
ATOM 684 C CA . PHE A 1 92 ? 9.496 2.808 -4.587 1.00 91.69 92 PHE A CA 1
ATOM 685 C C . PHE A 1 92 ? 8.044 2.617 -4.165 1.00 91.69 92 PHE A C 1
ATOM 687 O O . PHE A 1 92 ? 7.497 1.517 -4.260 1.00 91.69 92 PHE A O 1
ATOM 694 N N . GLU A 1 93 ? 7.408 3.688 -3.713 1.00 92.81 93 GLU A N 1
ATOM 695 C CA . GLU A 1 93 ? 6.015 3.686 -3.298 1.00 92.81 93 GLU A CA 1
ATOM 696 C C . GLU A 1 93 ? 5.226 4.814 -3.957 1.00 92.81 93 GLU A C 1
ATOM 698 O O . GLU A 1 93 ? 5.694 5.945 -4.069 1.00 92.81 93 GLU A O 1
ATOM 703 N N . TRP A 1 94 ? 4.002 4.513 -4.376 1.00 93.88 94 TRP A N 1
ATOM 704 C CA . TRP A 1 94 ? 3.049 5.503 -4.862 1.00 93.88 94 TRP A CA 1
ATOM 705 C C . TRP A 1 94 ? 2.000 5.692 -3.789 1.00 93.88 94 TRP A C 1
ATOM 707 O O . TRP A 1 94 ? 1.255 4.764 -3.479 1.00 93.88 94 TRP A O 1
ATOM 717 N N . ARG A 1 95 ? 1.977 6.885 -3.197 1.00 93.69 95 ARG A N 1
ATOM 718 C CA . ARG A 1 95 ? 1.130 7.208 -2.050 1.00 93.69 95 ARG A CA 1
ATOM 719 C C . ARG A 1 95 ? -0.127 7.931 -2.500 1.00 93.69 95 ARG A C 1
ATOM 721 O O . ARG A 1 95 ? -0.058 8.827 -3.337 1.00 93.69 95 ARG A O 1
ATOM 728 N N . GLN A 1 96 ? -1.242 7.601 -1.866 1.00 94.75 96 GLN A N 1
ATOM 729 C CA . GLN A 1 96 ? -2.511 8.279 -2.050 1.00 94.75 96 GLN A CA 1
ATOM 730 C C . GLN A 1 96 ? -3.054 8.719 -0.682 1.00 94.75 96 GLN A C 1
ATOM 732 O O . GLN A 1 96 ? -3.257 7.866 0.189 1.00 94.75 96 GLN A O 1
ATOM 737 N N . PRO A 1 97 ? -3.265 10.030 -0.452 1.00 93.06 97 PRO A N 1
ATOM 738 C CA . PRO A 1 97 ? -3.923 10.504 0.759 1.00 93.06 97 PRO A CA 1
ATOM 739 C C . PRO A 1 97 ? -5.392 10.078 0.768 1.00 93.06 97 PRO A C 1
ATOM 741 O O . PRO A 1 97 ? -6.060 10.075 -0.272 1.00 93.06 97 PRO A O 1
ATOM 744 N N . LEU A 1 98 ? -5.904 9.754 1.952 1.00 91.44 98 LEU A N 1
ATOM 745 C CA . LEU A 1 98 ? -7.315 9.469 2.171 1.00 91.44 98 LEU A CA 1
ATOM 746 C C . LEU A 1 98 ? -8.017 10.744 2.667 1.00 91.44 98 LEU A C 1
ATOM 748 O O . LEU A 1 98 ? -7.607 11.300 3.683 1.00 91.44 98 LEU A O 1
ATOM 752 N N . PRO A 1 99 ? -9.076 11.220 1.985 1.00 87.25 99 PRO A N 1
ATOM 753 C CA . PRO A 1 99 ? -9.714 12.502 2.309 1.00 87.25 99 PRO A CA 1
ATOM 754 C C . PRO A 1 99 ? -10.463 12.494 3.649 1.00 87.25 99 PRO A C 1
ATOM 756 O O . PRO A 1 99 ? -10.678 13.545 4.241 1.00 87.25 99 PRO A O 1
ATOM 759 N N . GLU A 1 100 ? -10.850 11.312 4.127 1.00 88.56 100 GLU A N 1
ATOM 760 C CA . GLU A 1 100 ? -11.572 11.112 5.384 1.00 88.56 100 GLU A CA 1
ATOM 761 C C . GLU A 1 100 ? -10.851 10.027 6.203 1.00 88.56 100 GLU A C 1
ATOM 763 O O . GLU A 1 100 ? -11.243 8.847 6.145 1.00 88.56 100 GLU A O 1
ATOM 768 N N . PRO A 1 101 ? -9.762 10.384 6.915 1.00 87.56 101 PRO A N 1
ATOM 769 C CA . PRO A 1 101 ? -9.129 9.490 7.878 1.00 87.56 101 PRO A CA 1
ATOM 770 C C . PRO A 1 101 ? -10.149 9.069 8.943 1.00 87.56 101 PRO A C 1
ATOM 772 O O . PRO A 1 101 ? -10.959 9.878 9.390 1.00 87.56 101 PRO A O 1
ATOM 775 N N . GLY A 1 102 ? -10.162 7.786 9.301 1.00 86.69 102 GLY A N 1
ATOM 776 C CA . GLY A 1 102 ? -11.068 7.240 10.321 1.00 86.69 102 GLY A CA 1
ATOM 777 C C . GLY A 1 102 ? -12.455 6.828 9.819 1.00 86.69 102 GLY A C 1
ATOM 778 O O . GLY A 1 102 ? -13.163 6.120 10.533 1.00 86.69 102 GLY A O 1
ATOM 779 N N . ARG A 1 103 ? -12.839 7.182 8.581 1.00 90.19 103 ARG A N 1
ATOM 780 C CA . ARG A 1 103 ? -14.101 6.705 7.994 1.00 90.19 103 ARG A CA 1
ATOM 781 C C . ARG A 1 103 ? -14.109 5.175 7.898 1.0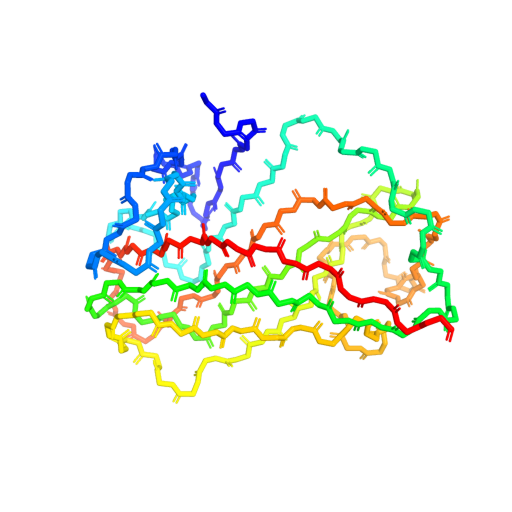0 90.19 103 ARG A C 1
ATOM 783 O O . ARG A 1 103 ? -13.220 4.583 7.286 1.00 90.19 103 ARG A O 1
ATOM 790 N N . ARG A 1 104 ? -15.173 4.551 8.403 1.00 92.75 104 ARG A N 1
ATOM 791 C CA . ARG A 1 104 ? -15.443 3.126 8.194 1.00 92.75 104 ARG A CA 1
ATOM 792 C C . ARG A 1 104 ? -15.947 2.841 6.775 1.00 92.75 104 ARG A C 1
ATOM 794 O O . ARG A 1 104 ? -16.689 3.637 6.196 1.00 92.75 104 ARG A O 1
ATOM 801 N N . GLY A 1 105 ? -15.624 1.655 6.268 1.00 93.25 105 GLY A N 1
ATOM 802 C CA . GLY A 1 105 ? -16.278 1.065 5.103 1.00 93.25 105 GLY A CA 1
ATOM 803 C C . GLY A 1 105 ? -15.402 1.013 3.860 1.00 93.25 105 GLY A C 1
ATOM 804 O O . GLY A 1 105 ? -14.260 1.478 3.861 1.00 93.25 105 GLY A O 1
ATOM 805 N N . TRP A 1 106 ? -15.975 0.435 2.805 1.00 93.62 106 TRP A N 1
ATOM 806 C CA . TRP A 1 106 ? -15.327 0.269 1.509 1.00 93.62 106 TRP A CA 1
ATOM 807 C C . TRP A 1 106 ? -15.160 1.594 0.767 1.00 93.62 106 TRP A C 1
ATOM 809 O O . TRP A 1 106 ? -16.038 2.465 0.794 1.00 93.62 106 TRP A O 1
ATOM 819 N N . ARG A 1 107 ? -14.028 1.729 0.080 1.00 93.31 107 ARG A N 1
ATOM 820 C CA . ARG A 1 107 ? -13.737 2.795 -0.877 1.00 93.31 107 ARG A CA 1
ATOM 821 C C . ARG A 1 107 ? -12.773 2.285 -1.942 1.00 93.31 107 ARG A C 1
ATOM 823 O O . ARG A 1 107 ? -11.870 1.512 -1.634 1.00 93.31 107 ARG A O 1
ATOM 830 N N . HIS A 1 108 ? -12.930 2.798 -3.153 1.00 95.12 108 HIS A N 1
ATOM 831 C CA . HIS A 1 108 ? -11.968 2.583 -4.222 1.00 95.12 108 HIS A CA 1
ATOM 832 C C . HIS A 1 108 ? -10.817 3.588 -4.110 1.00 95.12 108 HIS A C 1
ATOM 834 O O . HIS A 1 108 ? -11.052 4.778 -3.867 1.00 95.12 108 HIS A O 1
ATOM 840 N N . VAL A 1 109 ? -9.582 3.130 -4.306 1.00 95.75 109 VAL A N 1
ATOM 841 C CA . VAL A 1 109 ? -8.381 3.971 -4.318 1.00 95.75 109 VAL A CA 1
ATOM 842 C C . VAL A 1 109 ? -7.599 3.738 -5.597 1.00 95.75 109 VAL A C 1
ATOM 844 O O . VAL A 1 109 ? -7.317 2.604 -5.970 1.00 95.75 109 VAL A O 1
ATOM 847 N N . THR A 1 110 ? -7.209 4.833 -6.2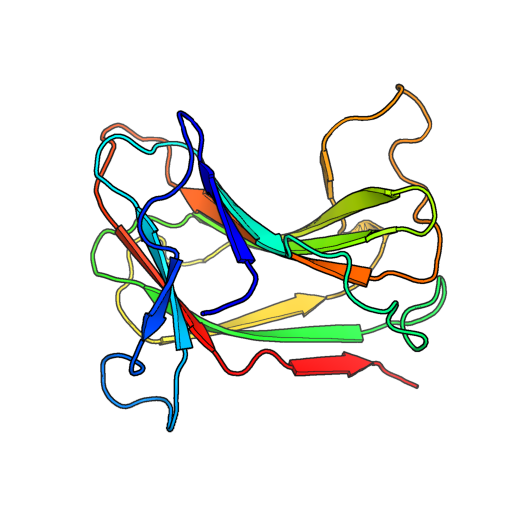47 1.00 96.00 110 THR A N 1
ATOM 848 C CA . THR A 1 110 ? -6.451 4.802 -7.498 1.00 96.00 110 THR A CA 1
ATOM 849 C C . THR A 1 110 ? -5.080 5.452 -7.327 1.00 96.00 110 THR A C 1
ATOM 851 O O . THR A 1 110 ? -4.971 6.577 -6.839 1.00 96.00 110 THR A O 1
ATOM 854 N N . PHE A 1 111 ? -4.040 4.762 -7.787 1.00 94.88 111 PHE A N 1
ATOM 855 C CA . PHE A 1 111 ? -2.643 5.177 -7.746 1.00 94.88 111 PHE A CA 1
ATOM 856 C C . PHE A 1 111 ? -2.133 5.416 -9.169 1.00 94.88 111 PHE A C 1
ATOM 858 O O . PHE A 1 111 ? -1.886 4.449 -9.890 1.00 94.88 111 PHE A O 1
ATOM 865 N N . PRO A 1 112 ? -1.951 6.671 -9.607 1.00 92.06 112 PRO A N 1
ATOM 866 C CA . PRO A 1 112 ? -1.331 6.949 -10.896 1.00 92.06 112 PRO A CA 1
ATOM 867 C C . PRO A 1 112 ? 0.164 6.605 -10.855 1.00 92.06 112 PRO A C 1
ATOM 869 O O . PRO A 1 112 ? 0.936 7.247 -10.137 1.00 92.06 112 PRO A O 1
ATOM 872 N N . LEU A 1 113 ? 0.581 5.630 -11.663 1.00 88.62 113 LEU A N 1
ATOM 873 C CA . LEU A 1 113 ? 1.950 5.117 -11.759 1.00 88.62 113 LEU A CA 1
ATOM 874 C C . LEU A 1 113 ? 2.840 6.028 -12.615 1.00 88.62 113 LEU A C 1
ATOM 876 O O . LEU A 1 113 ? 3.368 5.635 -13.649 1.00 88.62 113 LEU A O 1
ATOM 880 N N . SER A 1 114 ? 3.000 7.278 -12.186 1.00 83.75 114 SER A N 1
ATOM 881 C CA . SER A 1 114 ? 3.970 8.205 -12.775 1.00 83.75 114 SER A CA 1
ATOM 882 C C . SER A 1 114 ? 5.257 8.208 -11.944 1.00 83.75 114 SER A C 1
ATOM 884 O O . SER A 1 114 ? 5.159 8.407 -10.729 1.00 83.75 114 SER A O 1
ATOM 886 N N . PRO A 1 115 ? 6.457 8.061 -12.539 1.00 78.12 115 PRO A N 1
ATOM 887 C CA . PRO A 1 115 ? 7.726 8.106 -11.804 1.00 78.12 115 PRO A CA 1
ATOM 888 C C . PRO A 1 115 ? 7.882 9.352 -10.923 1.00 78.12 115 PRO A C 1
ATOM 890 O O . PRO A 1 115 ? 8.333 9.258 -9.784 1.00 78.12 115 PRO A O 1
ATOM 893 N N . HIS A 1 116 ? 7.414 10.511 -11.396 1.00 76.81 116 HIS A N 1
ATOM 894 C CA . HIS A 1 116 ? 7.466 11.785 -10.665 1.00 76.81 116 HIS A CA 1
ATOM 895 C C . HIS A 1 116 ? 6.571 11.840 -9.419 1.00 76.81 116 HIS A C 1
ATOM 897 O O . HIS A 1 116 ? 6.684 12.769 -8.626 1.00 76.81 116 HIS A O 1
ATOM 903 N N . ARG A 1 117 ? 5.653 10.882 -9.266 1.00 76.50 117 ARG A N 1
ATOM 904 C CA . ARG A 1 117 ? 4.756 10.757 -8.109 1.00 76.50 117 ARG A CA 1
ATOM 905 C C . ARG A 1 117 ? 5.199 9.671 -7.131 1.00 76.50 117 ARG A C 1
ATOM 907 O O . ARG A 1 117 ? 4.524 9.458 -6.127 1.00 76.50 117 ARG A O 1
ATOM 914 N N . SER A 1 118 ? 6.293 8.977 -7.437 1.00 79.50 118 SER A N 1
ATOM 915 C CA . SER A 1 118 ? 6.852 7.976 -6.539 1.00 79.50 118 SER A CA 1
ATOM 916 C C . SER A 1 118 ? 7.599 8.642 -5.385 1.00 79.50 118 SER A C 1
ATOM 918 O O . SER A 1 118 ? 8.213 9.698 -5.535 1.00 79.50 118 SER A O 1
ATOM 920 N N . TRP A 1 119 ? 7.543 8.007 -4.225 1.00 81.50 119 TRP A N 1
ATOM 921 C CA . TRP A 1 119 ? 8.433 8.227 -3.097 1.00 81.50 119 TRP A CA 1
ATOM 922 C C . TRP A 1 119 ? 9.347 7.005 -2.963 1.00 81.50 119 TRP A C 1
ATOM 924 O O . TRP A 1 119 ? 9.039 5.935 -3.483 1.00 81.50 119 TRP A O 1
ATOM 934 N N . HIS A 1 120 ? 10.480 7.132 -2.285 1.00 77.12 120 HIS A N 1
ATOM 935 C CA . HIS A 1 120 ? 11.375 6.001 -2.043 1.00 77.12 120 HIS A CA 1
ATOM 936 C C . HIS A 1 120 ? 11.916 6.047 -0.618 1.00 77.12 120 HIS A C 1
ATOM 938 O O . HIS A 1 120 ? 11.986 7.107 0.005 1.00 77.12 120 HIS A O 1
ATOM 944 N N . TRP A 1 121 ? 12.303 4.880 -0.112 1.00 65.62 121 TRP A N 1
ATOM 945 C CA . TRP A 1 121 ? 12.873 4.728 1.222 1.00 65.62 121 TRP A CA 1
ATOM 946 C C . TRP A 1 121 ? 14.291 4.175 1.117 1.00 65.62 121 TRP A C 1
ATOM 948 O O . TRP A 1 121 ? 14.511 3.125 0.514 1.00 65.62 121 TRP A O 1
ATOM 958 N N . GLY A 1 122 ? 15.245 4.874 1.733 1.00 57.81 122 GLY A N 1
ATOM 959 C CA . GLY A 1 122 ? 16.641 4.446 1.809 1.00 57.81 122 GLY A CA 1
ATOM 960 C C . GLY A 1 122 ? 17.418 4.523 0.486 1.00 57.81 122 GLY A C 1
ATOM 961 O O . GLY A 1 122 ? 16.904 4.910 -0.564 1.00 57.81 122 GLY A O 1
ATOM 962 N N . GLY A 1 123 ? 18.696 4.151 0.561 1.00 56.62 123 GLY A N 1
ATOM 963 C CA . GLY A 1 123 ? 19.648 4.186 -0.550 1.00 56.62 123 GLY A CA 1
ATOM 964 C C . GLY A 1 123 ? 20.698 5.300 -0.421 1.00 56.62 123 GLY A C 1
ATOM 965 O O . GLY A 1 123 ? 20.545 6.207 0.398 1.00 56.62 123 GLY A O 1
ATOM 966 N N . PRO A 1 124 ? 21.800 5.225 -1.190 1.00 55.97 124 PRO A N 1
ATOM 967 C CA . PRO A 1 124 ? 22.821 6.267 -1.205 1.00 55.97 124 PRO A CA 1
ATOM 968 C C . PRO A 1 124 ? 22.243 7.593 -1.709 1.00 55.97 124 PRO A C 1
ATOM 970 O O . PRO A 1 124 ? 21.493 7.612 -2.690 1.00 55.97 124 PRO A O 1
ATOM 973 N N . ALA A 1 125 ? 22.640 8.694 -1.069 1.00 56.66 125 ALA A N 1
ATOM 974 C CA . ALA A 1 125 ? 22.258 10.034 -1.498 1.00 56.66 125 ALA A CA 1
ATOM 975 C C . ALA A 1 125 ? 22.649 10.278 -2.971 1.00 56.66 125 ALA A C 1
ATOM 977 O O . ALA A 1 125 ? 23.736 9.887 -3.402 1.00 56.66 125 ALA A O 1
ATOM 978 N N . GLY A 1 126 ? 21.771 10.922 -3.745 1.00 57.09 126 GLY A N 1
ATOM 979 C CA . GLY A 1 126 ? 22.037 11.308 -5.143 1.00 57.09 126 GLY A CA 1
ATOM 980 C C . GLY A 1 126 ? 21.583 10.333 -6.247 1.00 57.09 126 GLY A C 1
ATOM 981 O O . GLY A 1 126 ? 21.640 10.697 -7.420 1.00 57.09 126 GLY A O 1
ATOM 982 N N . LEU A 1 127 ? 21.062 9.144 -5.911 1.00 56.94 127 LEU A N 1
ATOM 983 C CA . LEU A 1 127 ? 20.372 8.222 -6.850 1.00 56.94 127 LEU A CA 1
ATOM 984 C C . LEU A 1 127 ? 18.858 8.152 -6.590 1.00 56.94 127 LEU A C 1
ATOM 986 O O . LEU A 1 127 ? 18.163 7.188 -6.918 1.00 56.94 127 LEU A O 1
ATOM 990 N N . GLU A 1 128 ? 18.340 9.183 -5.941 1.00 63.75 128 GLU A N 1
ATOM 991 C CA . GLU A 1 128 ? 17.063 9.182 -5.237 1.00 63.75 128 GLU A CA 1
ATOM 992 C C . GLU A 1 128 ? 15.848 8.998 -6.168 1.00 63.75 128 GLU A C 1
ATOM 994 O O . GLU A 1 128 ? 14.834 8.466 -5.736 1.00 63.75 128 GLU A O 1
ATOM 999 N N . TRP A 1 129 ? 15.972 9.241 -7.476 1.00 67.88 129 TRP A N 1
ATOM 1000 C CA . TRP A 1 129 ? 14.801 9.357 -8.362 1.00 67.88 129 TRP A CA 1
ATOM 1001 C C . TRP A 1 129 ? 14.871 8.563 -9.671 1.00 67.88 129 TRP A C 1
ATOM 1003 O O . TRP A 1 129 ? 14.013 8.733 -10.534 1.00 67.88 129 TRP A O 1
ATOM 1013 N N . GLN A 1 130 ? 15.881 7.70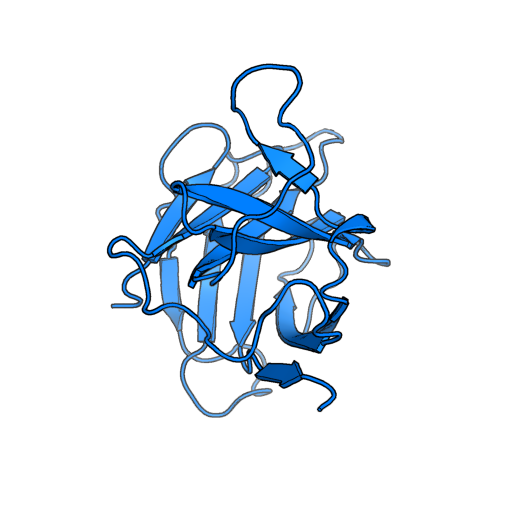7 -9.854 1.00 82.12 130 GLN A N 1
ATOM 1014 C CA . GLN A 1 130 ? 15.988 6.881 -11.061 1.00 82.12 130 GLN A CA 1
ATOM 1015 C C . GLN A 1 130 ? 15.410 5.492 -10.805 1.00 82.12 130 GLN A C 1
ATOM 1017 O O . GLN A 1 130 ? 16.044 4.669 -10.155 1.00 82.12 130 GLN A O 1
ATOM 1022 N N . ILE A 1 131 ? 14.211 5.243 -11.327 1.00 87.69 131 ILE A N 1
ATOM 1023 C CA . ILE A 1 131 ? 13.589 3.918 -11.312 1.00 87.69 131 ILE A CA 1
ATOM 1024 C C . ILE A 1 131 ? 14.255 3.045 -12.381 1.00 87.69 131 ILE A C 1
ATOM 1026 O O . ILE A 1 131 ? 14.354 3.459 -13.541 1.00 87.69 131 ILE A O 1
ATOM 1030 N N . ARG A 1 132 ? 14.696 1.834 -12.017 1.00 90.88 132 ARG A N 1
ATOM 1031 C CA . ARG A 1 132 ? 15.174 0.833 -12.984 1.00 90.88 132 ARG A CA 1
ATOM 1032 C C . ARG A 1 132 ? 14.108 -0.209 -13.298 1.00 90.88 132 ARG A C 1
ATOM 1034 O O . ARG A 1 132 ? 13.659 -0.949 -12.432 1.00 90.88 132 ARG A O 1
ATOM 1041 N N . TYR A 1 133 ? 13.730 -0.298 -14.563 1.00 91.38 133 TYR A N 1
ATOM 1042 C CA . TYR A 1 133 ? 12.739 -1.260 -15.038 1.00 91.38 133 TYR A CA 1
ATOM 1043 C C . TYR A 1 133 ? 13.387 -2.610 -15.401 1.00 91.38 133 TYR A C 1
ATOM 1045 O O . TYR A 1 133 ? 14.565 -2.632 -15.765 1.00 91.38 133 TYR A O 1
ATOM 1053 N N . PRO A 1 134 ? 12.643 -3.732 -15.340 1.00 92.31 134 PRO A N 1
ATOM 1054 C CA . PRO A 1 134 ? 11.215 -3.829 -15.020 1.00 92.31 134 PRO A CA 1
ATOM 1055 C C . PRO A 1 134 ? 10.922 -3.768 -13.512 1.00 92.31 134 PRO A C 1
ATOM 1057 O O . PRO A 1 134 ? 11.734 -4.181 -12.684 1.00 92.31 134 PRO A O 1
ATOM 1060 N N . LEU A 1 135 ? 9.729 -3.280 -13.166 1.00 92.94 135 LEU A N 1
ATOM 1061 C CA . LEU A 1 135 ? 9.249 -3.214 -11.785 1.00 92.94 135 LEU A CA 1
ATOM 1062 C C . LEU A 1 135 ? 8.583 -4.526 -11.370 1.00 92.94 135 LEU A C 1
ATOM 1064 O O . LEU A 1 135 ? 7.797 -5.093 -12.121 1.00 92.94 135 LEU A O 1
ATOM 1068 N N . ALA A 1 136 ? 8.832 -4.982 -10.148 1.00 94.62 136 ALA A N 1
ATOM 1069 C CA . ALA A 1 136 ? 8.110 -6.085 -9.522 1.00 94.62 136 ALA A CA 1
ATOM 1070 C C . ALA A 1 136 ? 7.211 -5.553 -8.404 1.00 94.62 136 ALA A C 1
ATOM 1072 O O . ALA A 1 136 ? 7.655 -4.756 -7.579 1.00 94.62 136 ALA A O 1
ATOM 1073 N N . PHE A 1 137 ? 5.957 -6.007 -8.345 1.00 94.88 137 PHE A N 1
ATOM 1074 C CA . PHE A 1 137 ? 5.061 -5.629 -7.252 1.00 94.88 137 PHE A CA 1
ATOM 1075 C C . PHE A 1 137 ? 5.606 -6.148 -5.912 1.00 94.88 137 PHE A C 1
ATOM 1077 O O . PHE A 1 137 ? 5.913 -7.336 -5.780 1.00 94.88 137 PHE A O 1
ATOM 1084 N N . TYR A 1 138 ? 5.763 -5.250 -4.940 1.00 94.56 138 TYR A N 1
ATOM 1085 C CA . TYR A 1 138 ? 6.426 -5.532 -3.667 1.00 94.56 138 TYR A CA 1
ATOM 1086 C C . TYR A 1 138 ? 5.431 -5.696 -2.522 1.00 94.56 138 TYR A C 1
ATOM 1088 O O . TYR A 1 138 ? 5.588 -6.619 -1.728 1.00 94.56 138 TYR A O 1
ATOM 1096 N N . GLY A 1 139 ? 4.392 -4.859 -2.465 1.00 94.88 139 GLY A N 1
ATOM 1097 C CA . GLY A 1 139 ? 3.356 -4.938 -1.437 1.00 94.88 139 GLY A CA 1
ATOM 1098 C C . GLY A 1 139 ? 2.646 -3.608 -1.198 1.00 94.88 139 GLY A C 1
ATOM 1099 O O . GLY A 1 139 ? 2.548 -2.781 -2.107 1.00 94.88 139 GLY A O 1
ATOM 1100 N N . PHE A 1 140 ? 2.156 -3.401 0.022 1.00 95.50 140 PHE A N 1
ATOM 1101 C CA . PHE A 1 140 ? 1.329 -2.251 0.396 1.00 95.50 140 PHE A CA 1
ATOM 1102 C C . PHE A 1 140 ? 1.882 -1.555 1.635 1.00 95.50 140 PHE A C 1
ATOM 1104 O O . PHE A 1 140 ? 2.615 -2.156 2.417 1.00 95.50 140 PHE A O 1
ATOM 1111 N N . ALA A 1 141 ? 1.501 -0.299 1.839 1.00 94.25 141 ALA A N 1
ATOM 1112 C CA . ALA A 1 141 ? 1.744 0.402 3.091 1.00 94.25 141 ALA A CA 1
ATOM 1113 C C . ALA A 1 141 ? 0.593 1.338 3.440 1.00 94.25 141 ALA A C 1
ATOM 1115 O O . ALA A 1 141 ? -0.158 1.771 2.567 1.00 94.25 141 ALA A O 1
ATOM 1116 N N . ALA A 1 142 ? 0.482 1.678 4.716 1.00 92.81 142 ALA A N 1
ATOM 1117 C CA . ALA A 1 142 ? -0.419 2.702 5.200 1.00 92.81 142 ALA A CA 1
ATOM 1118 C C . ALA A 1 142 ? 0.287 3.589 6.231 1.00 92.81 142 ALA A C 1
ATOM 1120 O O . ALA A 1 142 ? 0.971 3.099 7.130 1.00 92.81 142 ALA A O 1
ATOM 1121 N N . GLN A 1 143 ? 0.112 4.903 6.095 1.00 91.44 143 GLN A N 1
ATOM 1122 C CA . GLN A 1 143 ? 0.474 5.862 7.133 1.00 91.44 143 GLN A CA 1
ATOM 1123 C C . GLN A 1 143 ? -0.733 6.070 8.044 1.00 91.44 143 GLN A C 1
ATOM 1125 O O . GLN A 1 143 ? -1.827 6.390 7.571 1.00 91.44 143 GLN A O 1
ATOM 1130 N N . LEU A 1 144 ? -0.508 5.922 9.343 1.00 89.31 144 LEU A N 1
ATOM 1131 C CA . LEU A 1 144 ? -1.495 6.108 10.399 1.00 89.31 144 LEU A CA 1
ATOM 1132 C C . LEU A 1 144 ? -1.370 7.521 10.977 1.00 89.31 144 LEU A C 1
ATOM 1134 O O . LEU A 1 144 ? -0.262 8.058 11.063 1.00 89.31 144 LEU A O 1
ATOM 1138 N N . ALA A 1 145 ? -2.483 8.109 11.413 1.00 82.44 145 ALA A N 1
ATOM 1139 C CA . ALA A 1 145 ? -2.467 9.426 12.033 1.00 82.44 145 ALA A CA 1
ATOM 1140 C C . ALA A 1 145 ? -1.580 9.451 13.284 1.00 82.44 145 ALA A C 1
ATOM 1142 O O . ALA A 1 145 ? -1.664 8.601 14.172 1.00 82.44 145 ALA A O 1
ATOM 1143 N N . THR A 1 146 ? -0.716 10.462 13.360 1.00 66.81 146 THR A N 1
ATOM 1144 C CA . THR A 1 146 ? 0.284 10.604 14.433 1.00 66.81 146 THR A CA 1
ATOM 1145 C C . THR A 1 146 ? -0.221 11.421 15.624 1.00 66.81 146 THR A C 1
ATOM 1147 O O . THR A 1 146 ? 0.457 11.520 16.648 1.00 66.81 146 THR A O 1
ATOM 1150 N N . GLN A 1 147 ? -1.435 11.978 15.540 1.00 62.25 147 GLN A N 1
ATOM 1151 C CA . GLN A 1 147 ? -2.024 12.813 16.589 1.00 62.25 147 GLN A CA 1
ATOM 1152 C C . GLN A 1 147 ? -2.661 11.985 17.721 1.00 62.25 147 GLN A C 1
ATOM 1154 O O . GLN A 1 147 ? -3.862 12.014 17.966 1.00 62.25 147 GLN A O 1
ATOM 1159 N N . GLY A 1 148 ? -1.812 11.308 18.496 1.00 53.88 148 GLY A N 1
ATOM 1160 C CA . GLY A 1 148 ? -1.963 11.334 19.951 1.00 53.88 148 GLY A CA 1
ATOM 1161 C C . GLY A 1 148 ? -2.469 10.088 20.673 1.00 53.88 148 GLY A C 1
ATOM 1162 O O . GLY A 1 148 ? -2.392 10.102 21.899 1.00 53.88 148 GLY A O 1
ATOM 1163 N N . ARG A 1 149 ? -2.917 9.013 20.007 1.00 56.78 149 ARG A N 1
ATOM 1164 C CA . ARG A 1 149 ? -3.042 7.671 20.625 1.00 56.78 149 ARG A CA 1
ATOM 1165 C C . ARG A 1 149 ? -2.850 6.587 19.573 1.00 56.78 149 ARG A C 1
ATOM 1167 O O . ARG A 1 149 ? -3.580 6.562 18.590 1.00 56.78 149 ARG A O 1
ATOM 1174 N N . THR A 1 150 ? -1.914 5.677 19.816 1.00 60.94 150 THR A N 1
ATOM 1175 C CA . THR A 1 150 ? -1.857 4.393 19.122 1.00 60.94 150 THR A CA 1
ATOM 1176 C C . THR A 1 150 ? -3.193 3.672 19.358 1.00 60.94 150 THR A C 1
ATOM 1178 O O . THR A 1 150 ? -3.650 3.522 20.495 1.00 60.94 150 THR A O 1
ATOM 1181 N N . ARG A 1 151 ? -3.892 3.307 18.284 1.00 79.56 151 ARG A N 1
ATOM 1182 C CA . ARG A 1 151 ? -5.151 2.557 18.350 1.00 79.56 151 ARG A CA 1
ATOM 1183 C C . ARG A 1 151 ? -5.039 1.359 17.439 1.00 79.56 151 ARG A C 1
ATOM 1185 O O . ARG A 1 151 ? -4.436 1.450 16.374 1.00 79.56 151 ARG A O 1
ATOM 1192 N N . ALA A 1 152 ? -5.615 0.249 17.887 1.00 87.50 152 ALA A N 1
ATOM 1193 C CA . ALA A 1 152 ? -5.773 -0.899 17.021 1.00 87.50 152 ALA A CA 1
ATOM 1194 C C . ALA A 1 152 ? -6.685 -0.499 15.862 1.00 87.50 152 ALA A C 1
ATOM 1196 O O . ALA A 1 152 ? -7.645 0.253 16.052 1.00 87.50 152 ALA A O 1
ATOM 1197 N N . GLY A 1 153 ? -6.379 -1.006 14.683 1.00 89.81 153 GLY A N 1
ATOM 1198 C CA . GLY A 1 153 ? -7.150 -0.735 13.488 1.00 89.81 153 GLY A CA 1
ATOM 1199 C C . GLY A 1 153 ? -7.059 -1.897 12.523 1.00 89.81 153 GLY A C 1
ATOM 1200 O O . GLY A 1 153 ? -6.256 -2.816 12.692 1.00 89.81 153 GLY A O 1
ATOM 1201 N N . ALA A 1 154 ? -7.939 -1.852 11.535 1.00 91.00 154 ALA A N 1
ATOM 1202 C CA . ALA A 1 154 ? -8.014 -2.847 10.489 1.00 91.00 154 ALA A CA 1
ATOM 1203 C C . ALA A 1 154 ? -8.170 -2.147 9.151 1.00 91.00 154 ALA A C 1
ATOM 1205 O O . ALA A 1 154 ? -9.006 -1.245 8.995 1.00 91.00 154 ALA A O 1
ATOM 1206 N N . LEU A 1 155 ? -7.370 -2.593 8.194 1.00 92.50 155 LEU A N 1
ATOM 1207 C CA . LEU A 1 155 ? -7.494 -2.251 6.795 1.00 92.50 155 LEU A CA 1
ATOM 1208 C C . LEU A 1 155 ? -7.596 -3.563 6.025 1.00 92.50 155 LEU A C 1
ATOM 1210 O O . LEU A 1 155 ? -6.831 -4.484 6.277 1.00 92.50 155 LEU A O 1
ATOM 1214 N N . VAL A 1 156 ? -8.552 -3.660 5.111 1.00 93.94 156 VAL A N 1
ATOM 1215 C CA . VAL A 1 156 ? -8.714 -4.830 4.246 1.00 93.94 156 VAL A CA 1
ATOM 1216 C C . VAL A 1 156 ? -8.549 -4.374 2.804 1.00 93.94 156 VAL A C 1
ATOM 1218 O O . VAL A 1 156 ? -9.140 -3.363 2.440 1.00 93.94 156 VAL A O 1
ATOM 1221 N N . ILE A 1 157 ? -7.741 -5.077 2.008 1.00 94.00 157 ILE A N 1
ATOM 1222 C CA . ILE A 1 157 ? -7.483 -4.771 0.590 1.00 94.00 157 ILE A CA 1
ATOM 1223 C C . ILE A 1 157 ? -8.025 -5.901 -0.278 1.00 94.00 157 ILE A C 1
ATOM 1225 O O . ILE A 1 157 ? -7.731 -7.071 -0.023 1.00 94.00 157 ILE A O 1
ATOM 1229 N N . ASP A 1 158 ? -8.756 -5.544 -1.327 1.00 93.69 158 ASP A N 1
ATOM 1230 C CA . ASP A 1 158 ? -9.254 -6.464 -2.345 1.00 93.69 158 ASP A CA 1
ATOM 1231 C C . ASP A 1 158 ? -9.205 -5.830 -3.747 1.00 93.69 158 ASP A C 1
ATOM 1233 O O . ASP A 1 158 ? -8.842 -4.659 -3.898 1.00 93.69 158 ASP A O 1
ATOM 1237 N N . ASP A 1 159 ? -9.528 -6.624 -4.770 1.00 92.94 159 ASP A N 1
ATOM 1238 C CA . ASP A 1 159 ? -9.739 -6.186 -6.158 1.00 92.94 159 ASP A CA 1
ATOM 1239 C C . ASP A 1 159 ? -8.626 -5.270 -6.699 1.00 92.94 159 ASP A C 1
ATOM 1241 O O . ASP A 1 159 ? -8.849 -4.214 -7.294 1.00 92.94 159 ASP A O 1
ATOM 1245 N N . VAL A 1 160 ? -7.376 -5.691 -6.484 1.00 93.31 160 VAL A N 1
ATOM 1246 C CA . VAL A 1 160 ? -6.189 -4.965 -6.948 1.00 93.31 160 VAL A CA 1
ATOM 1247 C C . VAL A 1 160 ? -6.026 -5.168 -8.452 1.00 93.31 160 VAL A C 1
ATOM 1249 O O . VAL A 1 160 ? -5.687 -6.260 -8.913 1.00 93.31 160 VAL A O 1
ATOM 1252 N N . VAL A 1 161 ? -6.225 -4.099 -9.217 1.00 94.06 161 VAL A N 1
ATOM 1253 C CA . VAL A 1 161 ? -6.187 -4.103 -10.680 1.00 94.06 161 VAL A CA 1
ATOM 1254 C C . VAL A 1 161 ? -5.114 -3.145 -11.171 1.00 94.06 161 VAL A C 1
ATOM 1256 O O . VAL A 1 161 ? -5.067 -1.984 -10.775 1.00 94.06 161 VAL A O 1
ATOM 1259 N N . LEU A 1 162 ? -4.260 -3.635 -12.066 1.00 93.62 162 LEU A N 1
ATOM 1260 C CA . LEU A 1 162 ? -3.305 -2.826 -12.811 1.00 93.62 162 LEU A CA 1
ATOM 1261 C C . LEU A 1 162 ? -3.886 -2.523 -14.193 1.00 93.62 162 LEU A C 1
ATOM 1263 O O . LEU A 1 162 ? -4.155 -3.448 -14.957 1.00 93.62 162 LEU A O 1
ATOM 1267 N N . ASP A 1 163 ? -4.039 -1.241 -14.508 1.00 93.19 163 ASP A N 1
ATOM 1268 C CA . ASP A 1 163 ? -4.419 -0.757 -15.832 1.00 93.19 163 ASP A CA 1
ATOM 1269 C C . ASP A 1 163 ? -3.262 0.049 -16.429 1.00 93.19 163 ASP A C 1
ATOM 1271 O O . ASP A 1 163 ? -2.716 0.954 -15.796 1.00 93.19 163 ASP A O 1
ATOM 1275 N N . ILE A 1 164 ? -2.842 -0.308 -17.637 1.00 87.69 164 ILE A N 1
ATOM 1276 C CA . ILE A 1 164 ?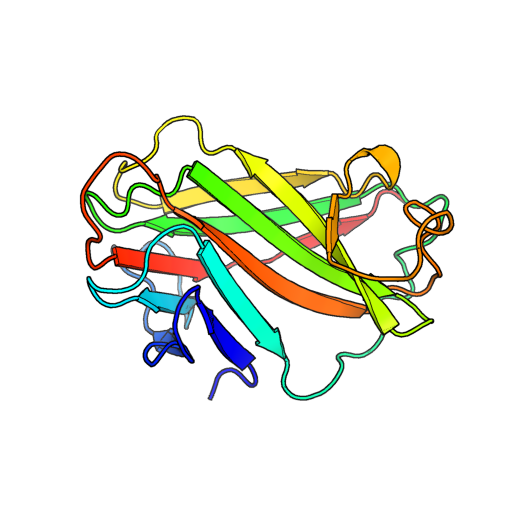 -1.716 0.324 -18.325 1.00 87.69 164 ILE A CA 1
ATOM 1277 C C . ILE A 1 164 ? -2.223 0.811 -19.671 1.00 87.69 164 ILE A C 1
ATOM 1279 O O . ILE A 1 164 ? -2.646 0.015 -20.513 1.00 87.69 164 ILE A O 1
ATOM 1283 N N . ALA A 1 165 ? -2.140 2.125 -19.878 1.00 76.00 165 ALA A N 1
ATOM 1284 C CA . ALA A 1 165 ? -2.420 2.726 -21.167 1.00 76.00 165 ALA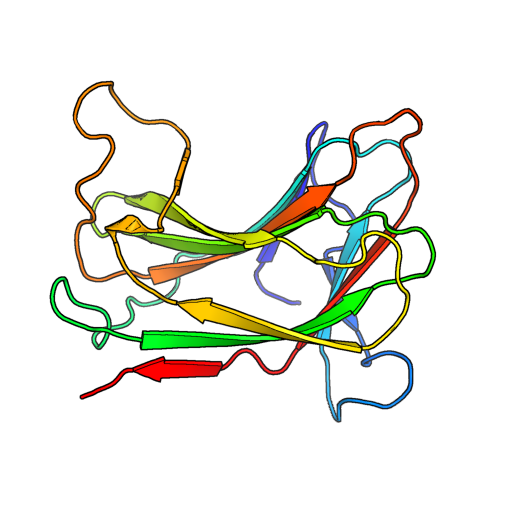 A CA 1
ATOM 1285 C C . ALA A 1 165 ? -1.335 2.272 -22.152 1.00 76.00 165 ALA A C 1
ATOM 1287 O O . ALA A 1 165 ? -0.147 2.532 -21.944 1.00 76.00 165 ALA A O 1
ATOM 1288 N N . ARG A 1 166 ? -1.759 1.542 -23.186 1.00 59.28 166 ARG A N 1
ATOM 1289 C CA . ARG A 1 166 ? -0.907 1.098 -24.294 1.00 59.28 166 ARG A CA 1
ATOM 1290 C C . ARG A 1 166 ? -0.763 2.178 -25.354 1.00 59.28 166 ARG A C 1
ATOM 1292 O O . ARG A 1 166 ? -1.766 2.883 -25.603 1.00 59.28 166 ARG A O 1
#

Sequence (166 aa):
ESGLEGHGYHDKLPGLDLVVAPDAAASGKALDFSWPADHSVWIDCSYRVRRPPLAELTDSATGTIGLDMWSADGADVEHVAVRFCDADGKIFEWRQPLPEPGRRGWRHVTFPLSPHRSWHWGGPAGLEWQIRYPLAFYGFAAQLATQGRTRAGALVIDDVVLDIAR

Foldseek 3Di:
DQQKWKDADPGTAPQWDFDDDPPPPDDGTWTKQWHALVGAFKMWMWHPDFADFDQLDDLPWKKKKKKKKFKDAQQQWQKKWWWKQAPVRWIKIQIDGDPDGRDGDIDMDMGTPHLVRIAGDDDDPPCGRDGHDRITGTTMMTTHDRPDTRHIIIMIIGDTDMGIDD

Secondary structure (DSSP, 8-state):
--SEEEEESSSB-SEEEEEEPGGG-SSSEEEEEEB-TT--SEEEEEESSPPPEETT--SS-EEEEEEEEEE-TT--EEEEEEEEE-TTS-EEEEEEE-SSTT--EEEEEEEE--GGGEEE----TT-TT-PPSSEEEEEEEEEEP-SS----B-EEEEEEEEEEE-

Radius of gyration: 15.62 Å; chains: 1; bounding box: 43×31×45 Å